Protein AF-A0A961CH52-F1 (afdb_monomer)

Sequence (46 aa):
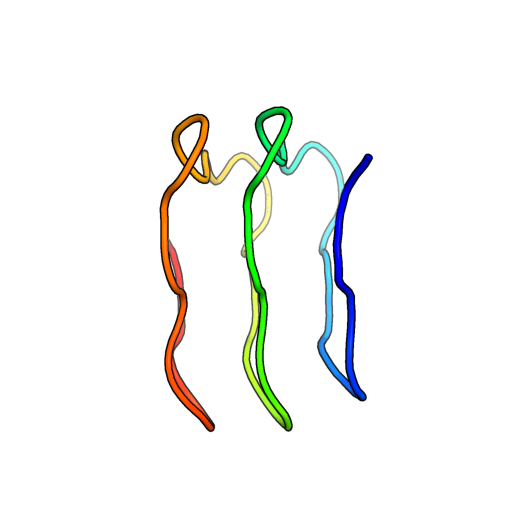MVHLEGCTIEDGALVGNGSIVLHGAVVSTGALVGSNAVVTNGMVVP

Structure (mmCIF, N/CA/C/O backbone):
data_AF-A0A961CH52-F1
#
_entry.id   AF-A0A961CH52-F1
#
loop_
_atom_site.group_PDB
_atom_site.id
_atom_site.type_symbol
_atom_site.label_atom_id
_atom_site.label_alt_id
_atom_site.label_comp_id
_atom_site.label_asym_id
_atom_site.label_entity_id
_atom_site.label_seq_id
_atom_site.pdbx_PDB_ins_code
_atom_site.Cartn_x
_atom_site.Cartn_y
_atom_site.Cartn_z
_atom_site.occupancy
_atom_site.B_iso_or_equiv
_atom_site.auth_seq_id
_atom_site.auth_comp_id
_atom_site.auth_asym_id
_atom_site.auth_atom_id
_atom_site.pdbx_PDB_model_num
ATOM 1 N N . MET A 1 1 ? -3.036 10.889 -9.649 1.00 87.56 1 MET A N 1
ATOM 2 C CA . MET A 1 1 ? -3.068 9.620 -10.406 1.00 87.56 1 MET A CA 1
ATOM 3 C C . MET A 1 1 ? -2.511 8.543 -9.497 1.00 87.56 1 MET A C 1
ATOM 5 O O . MET A 1 1 ? -1.527 8.820 -8.832 1.00 87.56 1 MET A O 1
ATOM 9 N N . VAL A 1 2 ? -3.144 7.379 -9.411 1.00 96.00 2 VAL A N 1
ATOM 10 C CA . VAL A 1 2 ? -2.659 6.235 -8.620 1.00 96.00 2 VAL A CA 1
ATOM 11 C C . VAL A 1 2 ? -2.638 5.034 -9.556 1.00 96.00 2 VAL A C 1
ATOM 13 O O . VAL A 1 2 ? -3.592 4.859 -10.316 1.00 96.00 2 VAL A O 1
ATO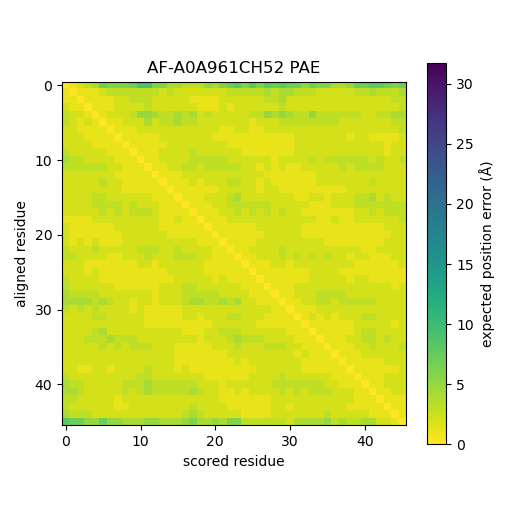M 16 N N . HIS A 1 3 ? -1.557 4.256 -9.545 1.00 97.31 3 HIS A N 1
ATOM 17 C CA . HIS A 1 3 ? -1.461 3.021 -10.316 1.00 97.31 3 HIS A CA 1
ATOM 18 C C . HIS A 1 3 ? -1.741 1.833 -9.395 1.00 97.31 3 HIS A C 1
ATOM 20 O O . HIS A 1 3 ? -0.982 1.593 -8.460 1.00 97.31 3 HIS A O 1
ATOM 26 N N . LEU A 1 4 ? -2.839 1.123 -9.653 1.00 95.94 4 LEU A N 1
ATOM 27 C CA . LEU A 1 4 ? -3.231 -0.080 -8.923 1.00 95.94 4 LEU A CA 1
ATOM 28 C C . LEU A 1 4 ? -3.243 -1.252 -9.897 1.00 95.94 4 LEU A C 1
ATOM 30 O O . LEU A 1 4 ? -3.976 -1.231 -10.887 1.00 95.94 4 LEU A O 1
ATOM 34 N N . GLU A 1 5 ? -2.456 -2.273 -9.596 1.00 97.06 5 GLU A N 1
ATOM 35 C CA . GLU A 1 5 ? -2.346 -3.474 -10.410 1.00 97.06 5 GLU A CA 1
ATOM 36 C C . GLU A 1 5 ? -2.591 -4.695 -9.524 1.00 97.06 5 GLU A C 1
ATOM 38 O O . GLU A 1 5 ? -1.724 -5.083 -8.755 1.00 97.06 5 GLU A O 1
ATOM 43 N N . GLY A 1 6 ? -3.777 -5.307 -9.604 1.00 95.94 6 GLY A N 1
ATOM 44 C CA . GLY A 1 6 ? -4.056 -6.597 -8.953 1.00 95.94 6 GLY A CA 1
ATOM 45 C C . GLY A 1 6 ? -3.743 -6.665 -7.449 1.00 95.94 6 GLY A C 1
ATOM 46 O O . GLY A 1 6 ? -3.304 -7.712 -6.973 1.00 95.94 6 GLY A O 1
ATOM 47 N N . CYS A 1 7 ? -3.918 -5.563 -6.720 1.00 97.25 7 CYS A N 1
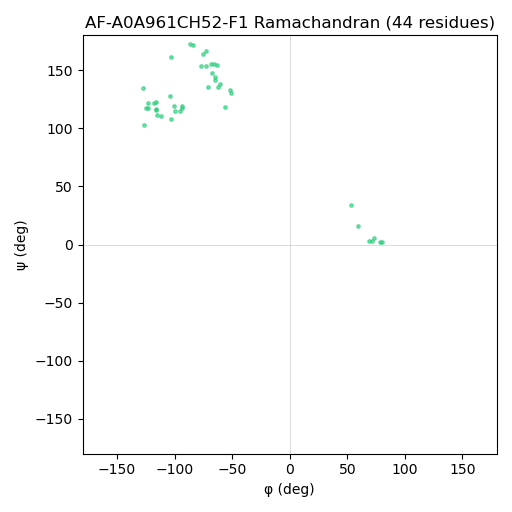ATOM 48 C CA . CYS A 1 7 ? -3.671 -5.454 -5.283 1.00 97.25 7 CYS A CA 1
ATOM 49 C C . CYS A 1 7 ? -4.975 -5.484 -4.469 1.00 97.25 7 CYS A C 1
ATOM 51 O O . CYS A 1 7 ? -6.053 -5.200 -4.993 1.00 97.25 7 CYS A O 1
ATOM 53 N N . THR A 1 8 ? -4.870 -5.773 -3.173 1.00 98.06 8 THR A N 1
ATOM 54 C CA . THR A 1 8 ? -5.978 -5.686 -2.209 1.00 98.06 8 THR A CA 1
ATOM 55 C C . THR A 1 8 ? -5.808 -4.437 -1.354 1.00 98.06 8 THR A C 1
ATOM 57 O O . THR A 1 8 ? -4.745 -4.233 -0.775 1.00 98.06 8 THR A O 1
ATOM 60 N N . ILE A 1 9 ? -6.843 -3.604 -1.275 1.00 96.94 9 ILE A N 1
ATOM 61 C CA . ILE A 1 9 ? -6.884 -2.428 -0.401 1.00 96.94 9 ILE A CA 1
ATOM 62 C C . ILE A 1 9 ? -7.998 -2.671 0.613 1.00 96.94 9 ILE A C 1
ATOM 64 O O . ILE A 1 9 ? -9.152 -2.831 0.217 1.00 96.94 9 ILE A O 1
ATOM 68 N N . GLU A 1 10 ? -7.647 -2.752 1.889 1.00 98.00 10 GLU A N 1
ATOM 69 C CA . GLU A 1 10 ? -8.599 -2.972 2.974 1.00 98.00 10 GLU A CA 1
ATOM 70 C C . GLU A 1 10 ? -9.251 -1.664 3.447 1.00 98.00 10 GLU A C 1
ATOM 72 O O . GLU A 1 10 ? -8.877 -0.555 3.051 1.00 98.00 10 GLU A O 1
ATOM 77 N N . ASP A 1 11 ? -10.255 -1.796 4.311 1.00 97.88 11 ASP A N 1
ATOM 78 C CA . ASP A 1 11 ? -11.057 -0.673 4.778 1.00 97.88 11 ASP A CA 1
ATOM 79 C C . ASP A 1 11 ? -10.222 0.362 5.545 1.00 97.88 11 ASP A C 1
ATOM 81 O O . ASP A 1 11 ? -9.388 0.053 6.393 1.00 97.88 11 ASP A O 1
ATOM 85 N N . GLY A 1 12 ? -10.446 1.643 5.254 1.00 96.19 12 GLY A N 1
ATOM 86 C CA . GLY A 1 12 ? -9.743 2.737 5.930 1.00 96.19 12 GLY A CA 1
ATOM 87 C C . GLY A 1 12 ? -8.264 2.889 5.557 1.00 96.19 12 GLY A C 1
ATOM 88 O O . GLY A 1 12 ? -7.605 3.772 6.103 1.00 96.19 12 GLY A O 1
ATOM 89 N N . ALA A 1 13 ? -7.744 2.087 4.626 1.00 97.56 13 ALA A N 1
ATOM 90 C CA . ALA A 1 13 ? -6.435 2.312 4.030 1.00 97.56 13 ALA A CA 1
ATOM 91 C C . ALA A 1 13 ? -6.395 3.619 3.217 1.00 97.56 13 ALA A C 1
ATOM 93 O O . ALA A 1 13 ? -7.348 3.981 2.520 1.00 97.56 13 ALA A O 1
ATOM 94 N N . LEU A 1 14 ? -5.256 4.312 3.258 1.00 97.19 14 LEU A N 1
ATOM 95 C CA . LEU A 1 14 ? -5.014 5.551 2.522 1.00 97.19 14 LEU A CA 1
ATOM 96 C C . LEU A 1 14 ? -3.891 5.364 1.504 1.00 97.19 14 LEU A C 1
ATOM 98 O O . LEU A 1 14 ? -2.757 5.047 1.858 1.00 97.19 14 LEU A O 1
ATOM 102 N N . VAL A 1 15 ? -4.195 5.626 0.231 1.00 97.12 15 VAL A N 1
ATOM 103 C CA . VAL A 1 15 ? -3.231 5.524 -0.870 1.00 97.12 15 VAL A CA 1
ATOM 104 C C . VAL A 1 15 ? -2.924 6.908 -1.438 1.00 97.12 15 VAL A C 1
ATOM 106 O O . VAL A 1 15 ? -3.773 7.557 -2.052 1.00 97.12 15 VAL A O 1
ATOM 109 N N . GLY A 1 16 ? -1.696 7.374 -1.206 1.00 97.38 16 GLY A N 1
ATOM 110 C CA . GLY A 1 16 ? -1.224 8.694 -1.611 1.00 97.38 16 GLY A CA 1
ATOM 111 C C . GLY A 1 16 ? -1.147 8.879 -3.127 1.00 97.38 16 GLY A C 1
ATOM 112 O O . GLY A 1 16 ? -0.995 7.932 -3.901 1.00 97.38 16 GLY A O 1
ATOM 113 N N . ASN A 1 17 ? -1.225 10.130 -3.576 1.00 97.62 17 ASN A N 1
ATOM 114 C CA . ASN A 1 17 ? -1.166 10.469 -4.999 1.00 97.62 17 ASN A CA 1
ATOM 115 C C . ASN A 1 17 ? 0.209 10.123 -5.599 1.00 97.62 17 ASN A C 1
ATOM 117 O O . ASN A 1 17 ? 1.242 10.322 -4.966 1.00 97.62 17 ASN A O 1
ATOM 121 N N . GLY A 1 18 ? 0.225 9.621 -6.830 1.00 96.81 18 GLY A N 1
ATOM 122 C CA . GLY A 1 18 ? 1.433 9.241 -7.559 1.00 96.81 18 GLY A CA 1
ATOM 123 C C . GLY A 1 18 ? 2.003 7.895 -7.130 1.00 96.81 18 GLY A C 1
ATOM 124 O O . GLY A 1 18 ? 3.046 7.499 -7.637 1.00 96.81 18 GLY A O 1
ATOM 125 N N . SER A 1 19 ? 1.353 7.197 -6.198 1.00 97.81 19 SER A N 1
ATOM 126 C CA . SER A 1 19 ? 1.802 5.879 -5.765 1.00 97.81 19 SER A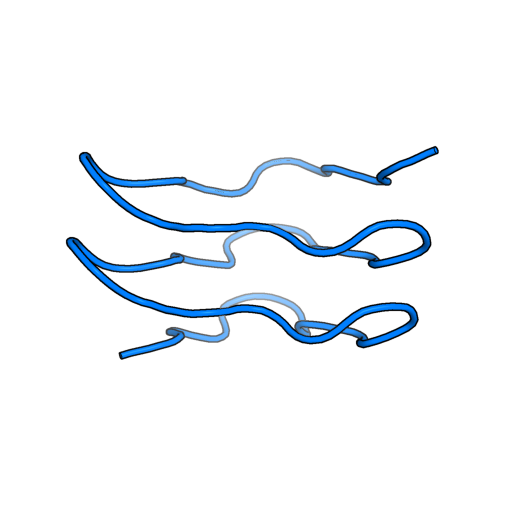 CA 1
ATOM 127 C C . SER A 1 19 ? 1.536 4.800 -6.817 1.00 97.81 19 SER A C 1
ATOM 129 O O . SER A 1 19 ? 0.627 4.906 -7.652 1.00 97.81 19 SER A O 1
ATOM 131 N N . ILE A 1 20 ? 2.368 3.763 -6.761 1.00 98.12 20 ILE A N 1
ATOM 132 C CA . ILE A 1 20 ? 2.321 2.579 -7.613 1.00 98.12 20 ILE A CA 1
ATOM 133 C C . ILE A 1 20 ? 2.210 1.365 -6.696 1.00 98.12 20 ILE A C 1
ATOM 135 O O . ILE A 1 20 ? 3.114 1.107 -5.904 1.00 98.12 20 ILE A O 1
ATOM 139 N N . VAL A 1 21 ? 1.109 0.626 -6.801 1.00 97.81 21 VAL A N 1
ATOM 140 C CA . VAL A 1 21 ? 0.851 -0.588 -6.024 1.00 97.81 21 VAL A CA 1
ATOM 141 C C . VAL A 1 21 ? 0.800 -1.772 -6.981 1.00 97.81 21 VAL A C 1
ATOM 143 O O . VAL A 1 21 ? -0.100 -1.854 -7.818 1.00 97.81 21 VAL A O 1
ATOM 146 N N . LEU A 1 22 ? 1.805 -2.643 -6.883 1.00 98.12 22 LEU A N 1
ATOM 147 C CA . LEU A 1 22 ? 2.011 -3.755 -7.809 1.00 98.12 22 LEU A CA 1
ATOM 148 C C . LEU A 1 22 ? 1.233 -5.019 -7.412 1.00 98.12 22 LEU A C 1
ATOM 150 O O . LEU A 1 22 ? 0.656 -5.121 -6.324 1.00 98.12 22 LEU A O 1
ATOM 154 N N . HIS A 1 23 ? 1.265 -6.001 -8.312 1.00 98.00 23 HIS A N 1
ATOM 155 C CA . HIS A 1 23 ? 0.506 -7.240 -8.231 1.00 98.00 23 HIS A CA 1
ATOM 156 C C . HIS A 1 23 ? 0.655 -7.973 -6.893 1.00 98.00 23 HIS A C 1
ATOM 158 O O . HIS A 1 23 ? 1.756 -8.231 -6.401 1.00 98.00 23 HIS A O 1
ATOM 164 N N . GLY A 1 24 ? -0.483 -8.353 -6.311 1.00 96.56 24 GLY A N 1
ATOM 165 C CA . GLY A 1 24 ? -0.540 -9.140 -5.082 1.00 96.56 24 GLY A CA 1
ATOM 166 C C . GLY A 1 24 ? -0.172 -8.372 -3.813 1.00 96.56 24 GLY A C 1
ATOM 167 O O . GLY A 1 24 ? -0.092 -8.986 -2.753 1.00 96.56 24 GLY A O 1
ATOM 168 N N . ALA A 1 25 ? 0.059 -7.059 -3.885 1.00 98.12 25 ALA A N 1
ATOM 169 C CA . ALA A 1 25 ? 0.234 -6.253 -2.685 1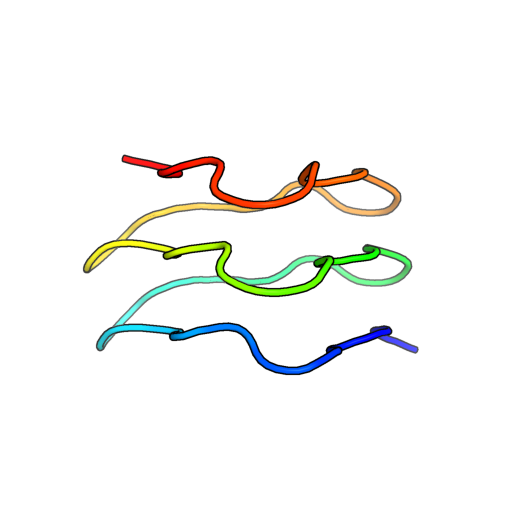.00 98.12 25 ALA A CA 1
ATOM 170 C C . ALA A 1 25 ? -1.071 -6.164 -1.874 1.00 98.12 25 ALA A C 1
ATOM 172 O O . ALA A 1 25 ? -2.166 -6.149 -2.444 1.00 98.12 25 ALA A O 1
ATOM 173 N N . VAL A 1 26 ? -0.950 -6.071 -0.549 1.00 98.25 26 VAL A N 1
ATOM 174 C CA . VAL A 1 26 ? -2.072 -5.888 0.383 1.00 98.25 26 VAL A CA 1
ATOM 175 C C . VAL A 1 26 ? -1.823 -4.633 1.205 1.00 98.25 26 VAL A C 1
ATOM 177 O O . VAL A 1 26 ? -0.801 -4.525 1.876 1.00 98.25 26 VAL A O 1
ATOM 180 N N . VAL A 1 27 ? -2.741 -3.675 1.150 1.00 97.81 27 VAL A N 1
ATOM 181 C CA . VAL A 1 27 ? -2.717 -2.476 1.990 1.00 97.81 27 VAL A CA 1
ATOM 182 C C . VAL A 1 27 ? -3.744 -2.679 3.092 1.00 97.81 27 VAL A C 1
ATOM 184 O O . VAL A 1 27 ? -4.941 -2.687 2.811 1.00 97.81 27 VAL A O 1
ATOM 187 N N . SER A 1 28 ? -3.259 -2.908 4.310 1.00 98.12 28 SER A N 1
ATOM 188 C CA . SER A 1 28 ? -4.076 -3.363 5.435 1.00 98.12 28 SER A CA 1
ATOM 189 C C . SER A 1 28 ? -4.993 -2.265 5.971 1.00 98.12 28 SER A C 1
ATOM 191 O O . SER A 1 28 ? -4.846 -1.081 5.662 1.00 98.12 28 SER A O 1
ATOM 193 N N . THR A 1 29 ? -5.947 -2.666 6.800 1.00 98.00 29 THR A N 1
ATOM 194 C CA . THR A 1 29 ? -6.929 -1.774 7.413 1.00 98.00 29 THR A CA 1
ATOM 195 C C . THR A 1 29 ? -6.226 -0.651 8.183 1.00 98.00 29 THR A C 1
ATOM 197 O O . THR A 1 29 ? -5.508 -0.906 9.147 1.00 98.00 29 THR A O 1
ATOM 200 N N . GLY A 1 30 ? -6.441 0.603 7.772 1.00 96.44 30 GLY A N 1
ATOM 201 C CA . GLY A 1 30 ? -5.805 1.783 8.380 1.00 96.44 30 GLY A CA 1
ATOM 202 C C . GLY A 1 30 ? -4.361 2.074 7.938 1.00 96.44 30 GLY A C 1
ATOM 203 O O . GLY A 1 30 ? -3.772 3.043 8.422 1.00 96.44 30 GLY A O 1
ATOM 204 N N . ALA A 1 31 ? -3.803 1.289 7.013 1.00 97.56 31 ALA A N 1
ATOM 205 C CA . ALA A 1 31 ? -2.457 1.484 6.483 1.00 97.56 31 ALA A CA 1
ATOM 206 C C . ALA A 1 31 ? -2.345 2.752 5.618 1.00 97.56 31 ALA A C 1
ATOM 208 O O . ALA A 1 31 ? -3.315 3.208 5.003 1.00 97.56 31 ALA A O 1
ATOM 209 N N . LEU A 1 32 ? -1.132 3.305 5.516 1.00 97.19 32 LEU A N 1
ATOM 210 C CA . LEU A 1 32 ? -0.846 4.502 4.721 1.00 97.19 32 LEU A CA 1
ATOM 211 C C . LEU A 1 32 ? 0.272 4.254 3.703 1.00 97.19 32 LEU A C 1
ATOM 213 O O . LEU A 1 32 ? 1.431 4.049 4.057 1.00 97.19 32 LEU A O 1
ATOM 217 N N . VAL A 1 33 ? -0.066 4.372 2.419 1.00 97.44 33 VAL A N 1
ATOM 218 C CA . VAL A 1 33 ? 0.900 4.421 1.318 1.00 97.44 33 VAL A CA 1
ATOM 219 C C . VAL A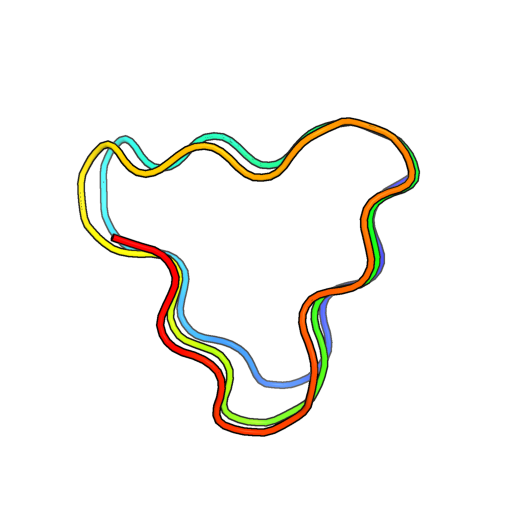 1 33 ? 1.216 5.880 1.006 1.00 97.44 33 VAL A C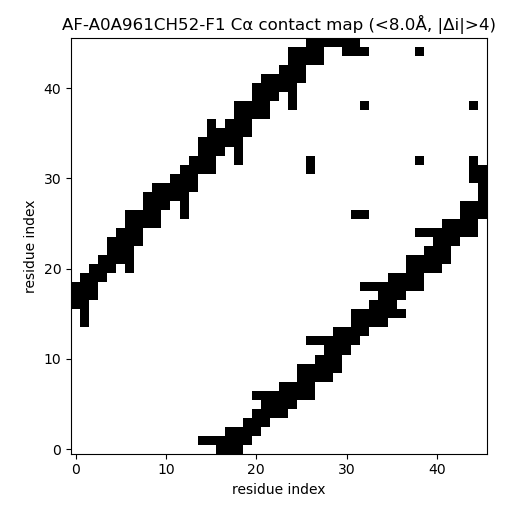 1
ATOM 221 O O . VAL A 1 33 ? 0.337 6.659 0.635 1.00 97.44 33 VAL A O 1
ATOM 224 N N . GLY A 1 34 ? 2.485 6.261 1.147 1.00 97.31 34 GLY A N 1
ATOM 225 C CA . GLY A 1 34 ? 2.942 7.623 0.872 1.00 97.31 34 GLY A CA 1
ATOM 226 C C . GLY A 1 34 ? 2.761 8.047 -0.591 1.00 97.31 34 GLY A C 1
ATOM 227 O O . GLY A 1 34 ? 2.759 7.229 -1.512 1.00 97.31 34 GLY A O 1
ATOM 228 N N . SER A 1 35 ? 2.641 9.354 -0.827 1.00 97.75 35 SER A N 1
ATOM 229 C CA . SER A 1 35 ? 2.619 9.909 -2.186 1.00 97.75 35 SER A CA 1
ATOM 230 C C . SER A 1 35 ? 3.923 9.595 -2.928 1.00 97.75 35 SER A C 1
ATOM 232 O O . SER A 1 35 ? 5.004 9.718 -2.355 1.00 97.75 35 SER A O 1
ATOM 234 N N . ASN A 1 36 ? 3.825 9.220 -4.204 1.00 97.12 36 ASN A N 1
ATOM 235 C CA . ASN A 1 36 ? 4.940 8.736 -5.034 1.00 97.12 36 ASN A CA 1
ATOM 236 C C . ASN A 1 36 ? 5.663 7.476 -4.502 1.00 97.12 36 ASN A C 1
ATOM 238 O O . ASN A 1 36 ? 6.772 7.181 -4.945 1.00 97.12 36 ASN A O 1
ATOM 242 N N . ALA A 1 37 ? 5.070 6.730 -3.562 1.00 97.44 37 ALA A N 1
ATOM 243 C CA . ALA A 1 37 ? 5.635 5.469 -3.081 1.00 97.44 37 ALA A CA 1
ATOM 244 C C . ALA A 1 37 ? 5.412 4.318 -4.076 1.00 97.44 37 ALA A C 1
ATOM 246 O O . ALA A 1 37 ? 4.433 4.307 -4.824 1.00 97.44 37 ALA A O 1
ATOM 247 N N . VAL A 1 38 ? 6.297 3.319 -4.037 1.00 97.62 38 VAL A N 1
ATOM 248 C CA . VAL A 1 38 ? 6.168 2.077 -4.810 1.00 97.62 38 VAL A CA 1
ATOM 249 C C . VAL A 1 38 ? 6.021 0.907 -3.841 1.00 97.62 38 VAL A C 1
ATOM 251 O O . VAL A 1 38 ? 6.940 0.616 -3.079 1.00 97.62 38 VAL A O 1
ATOM 254 N N . VAL A 1 39 ? 4.869 0.241 -3.878 1.00 97.56 39 VAL A N 1
ATOM 255 C CA . VAL A 1 39 ? 4.586 -0.988 -3.129 1.00 97.56 39 VAL A CA 1
ATOM 256 C C . VAL A 1 39 ? 4.859 -2.164 -4.058 1.00 97.56 39 VAL A C 1
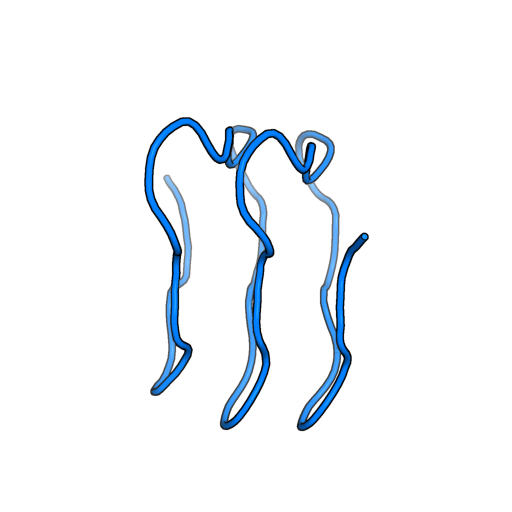ATOM 258 O O . VAL A 1 39 ? 4.218 -2.310 -5.100 1.00 97.56 39 VAL A O 1
ATOM 261 N N . THR A 1 40 ? 5.860 -2.972 -3.715 1.00 97.75 40 THR A N 1
ATOM 262 C CA . THR A 1 40 ? 6.340 -4.051 -4.585 1.00 97.75 40 THR A CA 1
ATOM 263 C C . THR A 1 40 ? 5.391 -5.247 -4.603 1.00 97.75 40 THR A C 1
ATOM 265 O O . THR A 1 40 ? 4.550 -5.397 -3.720 1.00 97.75 40 THR A O 1
ATOM 268 N N . ASN A 1 41 ? 5.556 -6.133 -5.590 1.00 97.38 41 ASN A N 1
ATOM 269 C CA . ASN A 1 41 ? 4.724 -7.330 -5.723 1.00 97.38 41 ASN A CA 1
ATOM 270 C C . ASN A 1 41 ? 4.665 -8.141 -4.418 1.00 97.38 41 ASN A C 1
ATOM 272 O O . ASN A 1 41 ? 5.704 -8.399 -3.808 1.00 97.38 41 ASN A O 1
ATOM 276 N N . GLY A 1 42 ? 3.462 -8.540 -4.003 1.00 96.44 42 GLY A N 1
ATOM 277 C CA . GLY A 1 42 ? 3.242 -9.343 -2.792 1.00 96.44 42 GLY A CA 1
ATOM 278 C C . GLY A 1 42 ? 3.519 -8.633 -1.459 1.00 96.44 42 GLY A C 1
ATOM 279 O O . GLY A 1 42 ? 3.454 -9.275 -0.413 1.00 96.44 42 GLY A O 1
ATOM 280 N N . MET A 1 43 ? 3.866 -7.340 -1.464 1.00 97.56 43 MET A N 1
ATOM 281 C CA . MET A 1 43 ? 4.165 -6.597 -0.237 1.00 97.56 43 MET A CA 1
ATOM 282 C C . MET A 1 43 ? 2.892 -6.348 0.577 1.00 97.56 43 MET A C 1
ATOM 284 O O . MET A 1 43 ? 1.877 -5.915 0.036 1.00 97.56 43 MET A O 1
ATOM 288 N N . VAL A 1 44 ? 2.980 -6.559 1.891 1.00 97.50 44 VAL A N 1
ATOM 289 C CA . VAL A 1 44 ? 1.924 -6.201 2.845 1.00 97.50 44 VAL A CA 1
ATOM 290 C C . VAL A 1 44 ? 2.303 -4.894 3.535 1.00 97.50 44 VAL A C 1
ATOM 292 O O . VAL A 1 44 ? 3.345 -4.817 4.187 1.00 97.50 44 VAL A O 1
ATOM 295 N N . VAL A 1 45 ? 1.470 -3.868 3.373 1.00 95.88 45 VAL A N 1
ATOM 296 C CA . VAL A 1 45 ? 1.593 -2.580 4.063 1.00 95.88 45 VAL A CA 1
ATOM 297 C C . VAL A 1 45 ? 0.730 -2.647 5.329 1.00 95.88 45 VAL A C 1
ATOM 299 O O . VAL A 1 45 ? -0.478 -2.872 5.196 1.00 95.88 45 VAL A O 1
ATOM 302 N N . PRO A 1 46 ? 1.325 -2.529 6.530 1.00 90.94 46 PRO A N 1
ATOM 303 C CA . PRO A 1 46 ? 0.602 -2.578 7.797 1.00 90.94 46 PRO A CA 1
ATOM 304 C C . PRO A 1 46 ? -0.118 -1.267 8.123 1.00 90.94 46 PRO A C 1
ATOM 306 O O . PRO A 1 46 ? 0.320 -0.197 7.633 1.00 90.94 46 PRO A O 1
#

Mean predicted aligned error: 1.97 Å

Foldseek 3Di:
DEADECEAEDDLEEAAALEHEYHLEYEDHNFYHYHVHYHDHNHYGD

pLDDT: mean 96.99, std 1.8, range [87.56, 98.25]

Nearest PDB structures (foldseek):
  3vnp-assembly1_C  TM=9.923E-01  e=1.692E-02  Geobacillus kaustophilus HTA426
  7arb-assembly1_z  TM=9.940E-01  e=2.064E-02  Arabidopsis thaliana
  3tis-assembly1_A  TM=9.812E-01  e=3.743E-02  Escherichia coli K-12
  9jyw-assembly2_F  TM=9.100E-01  e=1.932E-02  Aeribacillus pallidus
  7ard-assembly1_y  TM=9.025E-01  e=1.584E-02  Polytomella sp. Pringsheim 198.80

Solvent-accessible surface area (backbone atoms only — not comparable to full-atom values): 2426 Å² total; per-residue (Å²): 102,67,48,79,36,76,51,48,76,38,67,75,40,45,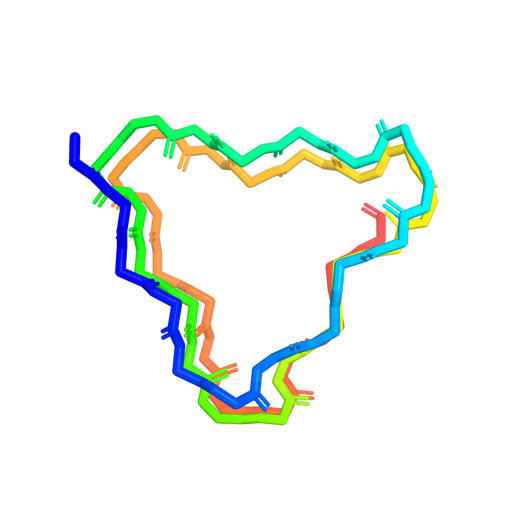78,29,57,54,18,37,38,27,47,56,15,36,34,30,68,62,12,75,46,53,60,61,35,76,45,52,68,58,39,73,42,97

Radius of gyration: 8.91 Å; Cα contacts (8 Å, |Δi|>4): 130; chains: 1; bounding box: 17×20×19 Å

Secondary structure (DSSP, 8-state):
--EE-S-EE-TT-EE-TT-EE-TT-EE-TT-EEPTT-EE-TTPEE-